Protein AF-A0A346XSU4-F1 (afdb_monomer_lite)

Radius of gyration: 25.13 Å; chains: 1; bounding box: 63×27×76 Å

Structure (mmCIF, N/CA/C/O backbone):
data_AF-A0A346XSU4-F1
#
_entry.id   AF-A0A346XSU4-F1
#
loop_
_atom_site.group_PDB
_atom_site.id
_atom_site.type_symbol
_atom_site.label_atom_id
_atom_site.label_alt_id
_atom_site.label_comp_id
_atom_site.label_asym_id
_atom_site.label_entity_id
_atom_site.label_seq_id
_atom_site.pdbx_PDB_ins_code
_atom_site.Cartn_x
_atom_site.Cartn_y
_atom_site.Cartn_z
_atom_site.occupancy
_atom_sit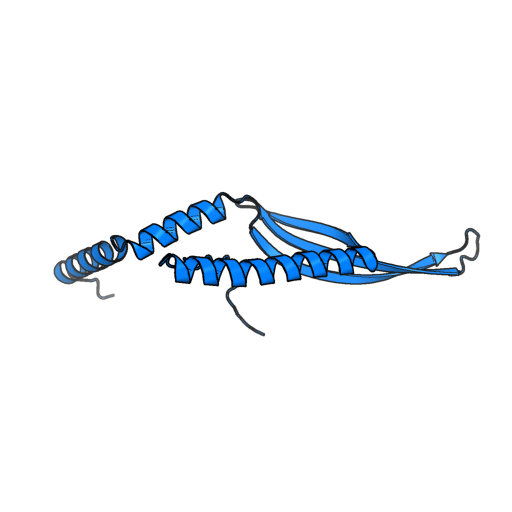e.B_iso_or_equiv
_atom_site.auth_seq_id
_atom_site.auth_comp_id
_atom_site.auth_asym_id
_atom_site.auth_atom_id
_atom_site.pdbx_PDB_model_num
ATOM 1 N N . MET A 1 1 ? 5.816 4.039 46.742 1.00 43.84 1 MET A N 1
ATOM 2 C CA . MET A 1 1 ? 4.986 3.309 45.765 1.00 43.84 1 MET A CA 1
ATOM 3 C C . MET A 1 1 ? 3.611 3.168 46.406 1.00 43.84 1 MET A C 1
ATOM 5 O O . MET A 1 1 ? 3.435 2.288 47.233 1.00 43.84 1 MET A O 1
ATOM 9 N N . HIS A 1 2 ? 2.712 4.136 46.190 1.00 57.69 2 HIS A N 1
ATOM 10 C CA . HIS A 1 2 ? 1.349 4.066 46.730 1.00 57.69 2 HIS A CA 1
ATOM 11 C C . HIS A 1 2 ? 0.549 3.108 45.846 1.00 57.69 2 HIS A C 1
ATOM 13 O O . HIS A 1 2 ? 0.319 3.414 44.680 1.00 57.69 2 HIS A O 1
ATOM 19 N N . GLY A 1 3 ? 0.227 1.925 46.373 1.00 70.62 3 GLY A N 1
ATOM 20 C CA . GLY A 1 3 ? -0.749 1.029 45.759 1.00 70.62 3 GLY A CA 1
ATOM 21 C C . GLY A 1 3 ? -2.155 1.598 45.931 1.00 70.62 3 GLY A C 1
ATOM 22 O O . GLY A 1 3 ? -2.405 2.313 46.902 1.00 70.62 3 GLY A O 1
ATOM 23 N N . LEU A 1 4 ? -3.034 1.303 44.975 1.00 79.31 4 LEU A N 1
ATOM 24 C CA . LEU A 1 4 ? -4.461 1.604 45.078 1.00 79.31 4 LEU A CA 1
ATOM 25 C C . LEU A 1 4 ? -5.037 0.873 46.298 1.00 79.31 4 LEU A C 1
ATOM 27 O O . LEU A 1 4 ? -4.663 -0.274 46.555 1.00 79.31 4 LEU A O 1
ATOM 31 N N . ASP A 1 5 ? -5.914 1.533 47.046 1.00 90.06 5 ASP A N 1
ATOM 32 C CA . ASP A 1 5 ? -6.694 0.864 48.089 1.00 90.06 5 ASP A CA 1
ATOM 33 C C . ASP A 1 5 ? -7.814 -0.003 47.473 1.00 90.06 5 ASP A C 1
ATOM 35 O O . ASP A 1 5 ? -8.096 0.069 46.273 1.00 90.06 5 ASP A O 1
ATOM 39 N N . GLU A 1 6 ? -8.428 -0.878 48.278 1.00 84.94 6 GLU A N 1
ATOM 40 C CA . GLU A 1 6 ? -9.454 -1.818 47.795 1.00 84.94 6 GLU A CA 1
ATOM 41 C C . GLU A 1 6 ? -10.674 -1.096 47.195 1.00 84.94 6 GLU A C 1
ATOM 43 O O . GLU A 1 6 ? -11.267 -1.573 46.225 1.00 84.94 6 GLU A O 1
ATOM 48 N N . GLU A 1 7 ? -11.020 0.084 47.714 1.00 88.12 7 GLU A N 1
ATOM 49 C CA . GLU A 1 7 ? -12.140 0.894 47.229 1.00 88.12 7 GLU A CA 1
ATOM 50 C C . GLU A 1 7 ? -11.832 1.506 45.852 1.00 88.12 7 GLU A C 1
ATOM 52 O O . GLU A 1 7 ? -12.650 1.442 44.930 1.00 88.12 7 GLU A O 1
ATOM 57 N N . GLN A 1 8 ? -10.620 2.029 45.668 1.00 87.75 8 GLN A N 1
ATOM 58 C CA . GLN A 1 8 ? -10.121 2.535 44.392 1.00 87.75 8 GLN A CA 1
ATOM 59 C C . GLN A 1 8 ? -9.977 1.423 43.354 1.00 87.75 8 GLN A C 1
ATOM 61 O O . GLN A 1 8 ? -10.292 1.640 42.181 1.00 87.75 8 GLN A O 1
ATOM 66 N N . GLN A 1 9 ? -9.525 0.235 43.766 1.00 85.94 9 GLN A N 1
ATOM 67 C CA . GLN A 1 9 ? -9.416 -0.924 42.885 1.00 85.94 9 GLN A CA 1
ATOM 68 C C . GLN A 1 9 ? -10.796 -1.375 42.393 1.00 85.94 9 GLN A C 1
ATOM 70 O O . GLN A 1 9 ? -10.964 -1.623 41.197 1.00 85.94 9 GLN A O 1
ATOM 75 N N . GLN A 1 10 ? -11.792 -1.413 43.281 1.00 89.00 10 GLN A N 1
ATOM 76 C CA . GLN A 1 10 ? -13.161 -1.765 42.914 1.00 89.00 10 GLN A CA 1
ATOM 77 C C . GLN A 1 10 ? -13.796 -0.707 42.002 1.00 89.00 10 GLN A C 1
ATOM 79 O O . GLN A 1 10 ? -14.340 -1.042 40.952 1.00 89.00 10 GLN A O 1
ATOM 84 N N . ALA A 1 11 ? -13.649 0.580 42.329 1.00 87.50 11 ALA A N 1
ATOM 85 C CA . ALA A 1 11 ? -14.168 1.665 41.498 1.00 87.50 11 ALA A CA 1
ATOM 86 C C . ALA A 1 11 ? -13.527 1.694 40.099 1.00 87.50 11 ALA A C 1
ATOM 88 O O . ALA A 1 11 ? -14.191 2.028 39.114 1.00 87.50 11 ALA A O 1
ATOM 89 N N . LEU A 1 12 ? -12.239 1.349 39.990 1.00 84.19 12 LEU A N 1
ATOM 90 C CA . LEU A 1 12 ? -11.562 1.201 38.704 1.00 84.19 12 LEU A CA 1
ATOM 91 C C . LEU A 1 12 ? -12.113 0.006 37.920 1.00 84.19 12 LEU A C 1
ATOM 93 O O . LEU A 1 12 ? -12.405 0.157 36.736 1.00 84.19 12 LEU A O 1
ATOM 97 N N . ALA A 1 13 ? -12.283 -1.149 38.567 1.00 85.75 13 ALA A N 1
ATOM 98 C CA . ALA A 1 13 ? -12.837 -2.343 37.936 1.00 85.75 13 ALA A CA 1
ATOM 99 C C . ALA A 1 13 ? -14.247 -2.090 37.380 1.00 85.75 13 ALA A C 1
ATOM 101 O O . ALA A 1 13 ? -14.521 -2.432 36.230 1.00 85.75 13 ALA A O 1
ATOM 102 N N . ASP A 1 14 ? -15.102 -1.409 38.144 1.00 87.69 14 ASP A N 1
ATOM 103 C CA . ASP A 1 14 ? -16.466 -1.078 37.727 1.00 87.69 14 ASP A CA 1
ATOM 104 C C . ASP A 1 14 ? -16.477 -0.102 36.541 1.00 87.69 14 ASP A C 1
ATOM 106 O O . ASP A 1 14 ? -17.231 -0.280 35.583 1.00 87.69 14 ASP A O 1
ATOM 110 N N . ARG A 1 15 ? -15.597 0.910 36.554 1.00 88.50 15 ARG A N 1
ATOM 111 C CA . ARG A 1 15 ? -15.460 1.872 35.446 1.00 88.50 15 ARG A CA 1
ATOM 112 C C . ARG A 1 15 ? -14.929 1.213 34.179 1.00 88.50 15 ARG A C 1
ATOM 114 O O . ARG A 1 15 ? -15.478 1.444 33.107 1.00 88.50 15 ARG A O 1
ATOM 121 N N . VAL A 1 16 ? -13.896 0.379 34.293 1.00 83.94 16 VAL A N 1
ATOM 122 C CA . VAL A 1 16 ? -13.342 -0.367 33.155 1.00 83.94 16 VAL A CA 1
ATOM 123 C C . VAL A 1 16 ? -14.380 -1.349 32.615 1.00 83.94 16 VAL A C 1
ATOM 125 O O . VAL A 1 16 ? -14.589 -1.390 31.409 1.00 83.94 16 VAL A O 1
ATOM 128 N N . GLY A 1 17 ? -15.105 -2.071 33.473 1.00 80.88 17 GLY A N 1
ATOM 129 C CA . GLY A 1 17 ? -16.192 -2.960 33.053 1.00 80.88 17 GLY A CA 1
ATOM 130 C C . GLY A 1 17 ? -17.334 -2.223 32.343 1.00 80.88 17 GLY A C 1
ATOM 131 O O . GLY A 1 17 ? -17.852 -2.697 31.329 1.00 80.88 17 GLY A O 1
ATOM 132 N N . ALA A 1 18 ? -17.686 -1.024 32.810 1.00 79.88 18 ALA A N 1
ATOM 133 C CA . ALA A 1 18 ? -18.675 -0.174 32.151 1.00 79.88 18 ALA A CA 1
ATOM 134 C C . ALA A 1 18 ? -18.187 0.343 30.785 1.00 79.88 18 ALA A C 1
ATOM 136 O O . ALA A 1 18 ? -18.966 0.396 29.838 1.00 79.88 18 ALA A O 1
ATOM 137 N N . MET A 1 19 ? -16.899 0.677 30.652 1.00 76.81 19 MET A N 1
ATOM 138 C CA . MET A 1 19 ? -16.312 1.094 29.371 1.00 76.81 19 MET A CA 1
ATOM 139 C C . MET A 1 19 ? -16.192 -0.077 28.387 1.00 76.81 19 MET A C 1
ATOM 141 O O . MET A 1 19 ? -16.487 0.081 27.205 1.00 76.81 19 MET A O 1
ATOM 145 N N . LEU A 1 20 ? -15.806 -1.264 28.865 1.00 72.12 20 LEU A N 1
ATOM 146 C CA . LEU A 1 20 ? -15.670 -2.472 28.045 1.00 72.12 20 LEU A CA 1
ATOM 147 C C . LEU A 1 20 ? -17.015 -3.007 27.529 1.00 7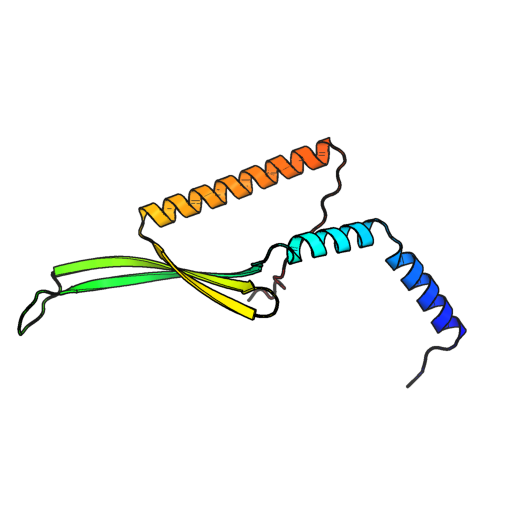2.12 20 LEU A C 1
ATOM 149 O O . LEU A 1 20 ? -17.056 -3.697 26.514 1.00 72.12 20 LEU A O 1
ATOM 153 N N . SER A 1 21 ? -18.113 -2.687 28.216 1.00 73.81 21 SER A N 1
ATOM 154 C CA . SER A 1 21 ? -19.472 -3.070 27.814 1.00 73.81 21 SER A CA 1
ATOM 155 C C . SER A 1 21 ? -20.126 -2.089 26.836 1.00 73.81 21 SER A C 1
ATOM 157 O O . SER A 1 21 ? -21.267 -2.306 26.425 1.00 73.81 21 SER A O 1
ATOM 159 N N . TRP A 1 22 ? -19.423 -1.034 26.411 1.00 83.81 22 TRP A N 1
ATOM 160 C CA . TRP A 1 22 ? -19.918 -0.152 25.360 1.00 83.81 22 TRP A CA 1
ATOM 161 C C . TRP A 1 22 ? -20.011 -0.875 24.017 1.00 83.81 22 TRP A C 1
ATOM 163 O O . TRP A 1 22 ? -19.037 -1.422 23.500 1.00 83.81 22 TRP A O 1
ATOM 173 N N . GLU A 1 23 ? -21.192 -0.801 23.408 1.00 77.06 23 GLU A N 1
ATOM 174 C CA . GLU A 1 23 ? -21.486 -1.387 22.099 1.00 77.06 23 GLU A CA 1
ATOM 175 C C . GLU A 1 23 ? -20.533 -0.877 21.009 1.00 77.06 23 GLU A C 1
ATOM 177 O O . GLU A 1 23 ? -20.108 -1.644 20.148 1.00 77.06 23 GLU A O 1
ATOM 182 N N . ALA A 1 24 ? -20.106 0.386 21.107 1.00 74.06 24 ALA A N 1
ATOM 183 C CA . ALA A 1 24 ? -19.090 0.959 20.234 1.00 74.06 24 ALA A CA 1
ATOM 184 C C . ALA A 1 24 ? -17.755 0.202 20.320 1.00 74.06 24 ALA A C 1
ATOM 186 O O . ALA A 1 24 ? -17.161 -0.082 19.283 1.00 74.06 24 ALA A O 1
ATOM 187 N N . LEU A 1 25 ? -17.295 -0.175 21.518 1.00 77.38 25 LEU A N 1
ATOM 188 C CA . LEU A 1 25 ? -16.049 -0.929 21.678 1.00 77.38 25 LEU A CA 1
ATOM 189 C C . LEU A 1 25 ? -16.189 -2.352 21.128 1.00 77.38 25 LEU A C 1
ATOM 191 O O . LEU A 1 25 ? -15.303 -2.831 20.426 1.00 77.38 25 LEU A O 1
ATOM 195 N N . ALA A 1 26 ? -17.326 -3.005 21.381 1.00 80.19 26 ALA A N 1
ATOM 196 C CA . ALA A 1 26 ? -17.613 -4.323 20.821 1.00 80.19 26 ALA A CA 1
ATOM 197 C C . ALA A 1 26 ? -17.680 -4.298 19.281 1.00 80.19 26 ALA A C 1
ATOM 199 O O . ALA A 1 26 ? -17.207 -5.227 18.629 1.00 80.19 26 ALA A O 1
ATOM 200 N N . ALA A 1 27 ? -18.235 -3.235 18.691 1.00 79.56 27 ALA A N 1
ATOM 201 C CA . ALA A 1 27 ? -18.248 -3.032 17.245 1.00 79.56 27 ALA A CA 1
ATOM 202 C C . ALA A 1 27 ? -16.835 -2.809 16.680 1.00 79.56 27 ALA A C 1
ATOM 204 O O . ALA A 1 27 ? -16.507 -3.39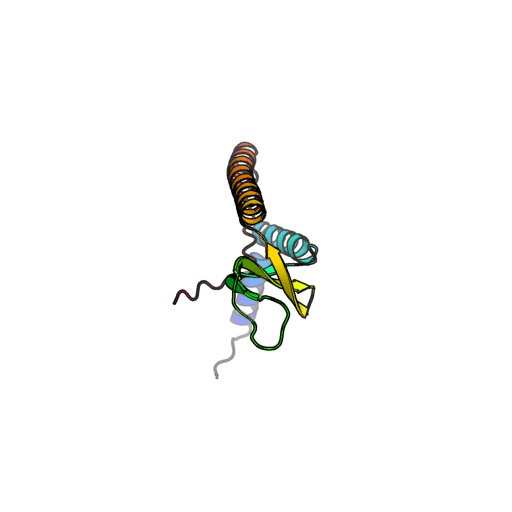0 15.647 1.00 79.56 27 ALA A O 1
ATOM 205 N N . HIS A 1 28 ? -15.984 -2.042 17.375 1.00 80.56 28 HIS A N 1
ATOM 206 C CA . HIS A 1 28 ? -14.575 -1.864 17.000 1.00 80.56 28 HIS A CA 1
ATOM 207 C C . HIS A 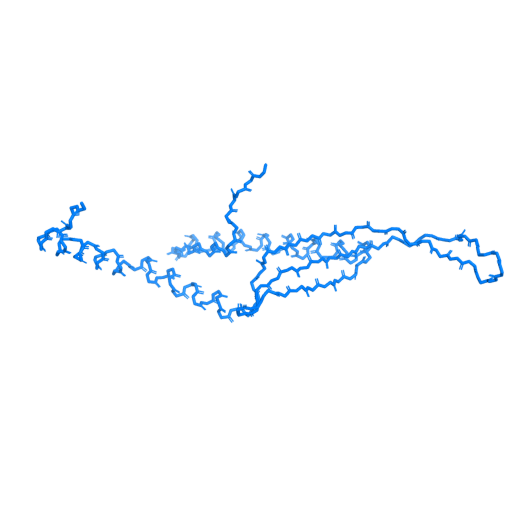1 28 ? -13.792 -3.174 17.071 1.00 80.56 28 HIS A C 1
ATOM 209 O O . HIS A 1 28 ? -13.103 -3.505 16.115 1.00 80.56 28 HIS A O 1
ATOM 215 N N . ALA A 1 29 ? -13.953 -3.958 18.141 1.00 79.00 29 ALA A N 1
ATOM 216 C CA . ALA A 1 29 ? -13.296 -5.258 18.273 1.00 79.00 29 ALA A CA 1
ATOM 217 C C . ALA A 1 29 ? -13.685 -6.215 17.132 1.00 79.00 29 ALA A C 1
ATOM 219 O O . ALA A 1 29 ? -12.822 -6.810 16.500 1.00 79.00 29 ALA A O 1
ATOM 220 N N . ARG A 1 30 ? -14.978 -6.292 16.787 1.00 80.31 30 ARG A N 1
ATOM 221 C CA . ARG A 1 30 ? -15.442 -7.119 15.659 1.00 80.31 30 ARG A CA 1
ATOM 222 C C . ARG A 1 30 ? -14.934 -6.620 14.310 1.00 80.31 30 ARG A C 1
ATOM 224 O O . ARG A 1 30 ? -14.679 -7.423 13.421 1.00 80.31 30 ARG A O 1
ATOM 231 N N . ALA A 1 31 ? -14.834 -5.306 14.126 1.00 80.56 31 ALA A N 1
ATOM 232 C CA . ALA A 1 31 ? -14.263 -4.747 12.908 1.00 80.56 31 ALA A CA 1
ATOM 233 C C . ALA A 1 31 ? -12.760 -5.039 12.811 1.00 80.56 31 ALA A C 1
ATOM 235 O O . ALA A 1 31 ? -12.298 -5.386 11.731 1.00 80.56 31 ALA A O 1
ATOM 236 N N . ALA A 1 32 ? -12.027 -4.954 13.925 1.00 75.38 32 ALA A N 1
ATOM 237 C CA . ALA A 1 32 ? -10.619 -5.329 13.997 1.00 75.38 32 ALA A CA 1
ATOM 238 C C . ALA A 1 32 ? -10.423 -6.810 13.645 1.00 75.38 32 ALA A C 1
ATOM 240 O O . ALA A 1 32 ? -9.626 -7.109 12.766 1.00 75.38 32 ALA A O 1
ATOM 241 N N . ASP A 1 33 ? -11.243 -7.714 14.191 1.00 76.69 33 ASP A N 1
ATOM 242 C CA . ASP A 1 33 ? -11.209 -9.136 13.821 1.00 76.69 33 ASP A CA 1
ATOM 243 C C . ASP A 1 33 ? -11.427 -9.351 12.310 1.00 76.69 33 ASP A C 1
ATOM 245 O O . ASP A 1 33 ? -10.797 -10.211 11.696 1.00 76.69 33 ASP A O 1
ATOM 249 N N . LEU A 1 34 ? -12.322 -8.575 11.683 1.00 77.44 34 LEU A N 1
ATOM 250 C CA . LEU A 1 34 ? -12.570 -8.643 10.236 1.00 77.44 34 LEU A CA 1
ATOM 251 C C . LEU A 1 34 ? -11.402 -8.095 9.407 1.00 77.44 34 LEU A C 1
ATOM 253 O O . LEU A 1 34 ? -11.150 -8.590 8.308 1.00 77.44 34 LEU A O 1
ATOM 257 N N . VAL A 1 35 ? -10.711 -7.076 9.916 1.00 73.56 35 VAL A N 1
ATOM 258 C CA . VAL A 1 35 ? -9.501 -6.519 9.303 1.00 73.56 35 VAL A CA 1
ATOM 259 C C . VAL A 1 35 ? -8.353 -7.514 9.409 1.00 73.56 35 VAL A C 1
ATOM 261 O O . VAL A 1 35 ? -7.733 -7.805 8.393 1.00 73.56 35 VAL A O 1
ATOM 264 N N . ASP A 1 36 ? -8.130 -8.095 10.584 1.00 67.81 36 ASP A N 1
ATOM 265 C CA . ASP A 1 36 ? -7.074 -9.081 10.835 1.00 67.81 36 ASP A CA 1
ATOM 266 C C . ASP A 1 36 ? -7.323 -10.400 10.092 1.00 67.81 36 ASP A C 1
ATOM 268 O O . ASP A 1 36 ? -6.388 -11.071 9.651 1.00 67.81 36 ASP A O 1
ATOM 272 N N . ALA A 1 37 ? -8.592 -10.772 9.885 1.00 64.38 37 ALA A N 1
ATOM 273 C CA . ALA A 1 37 ? -8.954 -11.886 9.010 1.00 64.38 37 ALA A CA 1
ATOM 274 C C . ALA A 1 37 ? -8.543 -11.640 7.547 1.00 64.38 37 ALA A C 1
ATOM 276 O O . ALA A 1 37 ? -8.413 -12.590 6.765 1.00 64.38 37 ALA A O 1
ATOM 277 N N . ASN A 1 38 ? -8.329 -10.379 7.163 1.00 63.84 38 ASN A N 1
ATOM 278 C CA . ASN A 1 38 ? -7.784 -10.018 5.871 1.00 63.84 38 ASN A CA 1
ATOM 279 C C . ASN A 1 38 ? -6.259 -10.200 5.917 1.00 63.84 38 ASN A C 1
ATOM 281 O O . ASN A 1 38 ? -5.527 -9.434 6.531 1.00 63.84 38 ASN A O 1
ATOM 285 N N . GLN A 1 39 ? -5.779 -11.250 5.252 1.00 64.56 39 GLN A N 1
ATOM 286 C CA . GLN A 1 39 ? -4.463 -11.848 5.510 1.00 64.56 39 GLN A CA 1
ATOM 287 C C . GLN A 1 39 ? -3.246 -10.937 5.297 1.00 64.56 39 GLN A C 1
ATOM 289 O O . GLN A 1 39 ? -2.172 -11.301 5.756 1.00 64.56 39 GLN A O 1
ATOM 294 N N . ASN A 1 40 ? -3.378 -9.803 4.601 1.00 86.12 40 ASN A N 1
ATOM 295 C CA . ASN A 1 40 ? -2.252 -8.954 4.212 1.00 86.12 40 ASN A CA 1
ATOM 296 C C . ASN A 1 40 ? -2.540 -7.476 4.524 1.00 86.12 40 ASN A C 1
ATOM 298 O O . ASN A 1 40 ? -3.196 -6.797 3.730 1.00 86.12 40 ASN A O 1
ATOM 302 N N . LEU A 1 41 ? -2.034 -6.975 5.654 1.00 86.62 41 LEU A N 1
ATOM 303 C CA . LEU A 1 41 ? -2.195 -5.575 6.065 1.00 86.62 41 LEU A CA 1
ATOM 304 C C . LEU A 1 41 ? -1.023 -4.737 5.561 1.00 86.62 41 LEU A C 1
ATOM 306 O O . LEU A 1 41 ? 0.125 -4.998 5.919 1.00 86.62 41 LEU A O 1
ATOM 310 N N . LEU A 1 42 ? -1.298 -3.745 4.712 1.00 89.00 42 LEU A N 1
ATOM 311 C CA . LEU A 1 42 ? -0.263 -2.872 4.160 1.00 89.00 42 LEU A CA 1
ATOM 312 C C . LEU A 1 42 ? 0.420 -2.081 5.283 1.00 89.00 42 LEU A C 1
ATOM 314 O O . LEU A 1 42 ? -0.251 -1.435 6.074 1.00 89.00 42 LEU A O 1
ATOM 318 N N . TRP A 1 43 ? 1.748 -2.122 5.310 1.00 90.00 43 TRP A N 1
ATOM 319 C CA . TRP A 1 43 ? 2.594 -1.383 6.245 1.00 90.00 43 TRP A CA 1
ATOM 320 C C . TRP A 1 43 ? 3.252 -0.175 5.573 1.00 90.00 43 TRP A C 1
ATOM 322 O O . TRP A 1 43 ? 3.196 0.941 6.071 1.00 90.00 43 TRP A O 1
ATOM 332 N N . GLU A 1 44 ? 3.860 -0.385 4.405 1.00 92.69 44 GLU A N 1
ATOM 333 C CA . GLU A 1 44 ? 4.538 0.672 3.653 1.00 92.69 44 GLU A CA 1
ATOM 334 C C . GLU A 1 44 ? 4.383 0.415 2.153 1.00 92.69 44 GLU A C 1
ATOM 336 O O . GLU A 1 44 ? 4.343 -0.731 1.697 1.00 92.69 44 GLU A O 1
ATOM 341 N N . SER A 1 45 ? 4.326 1.483 1.357 1.00 94.69 45 SER A N 1
ATOM 342 C CA . SER A 1 45 ? 4.444 1.376 -0.095 1.00 94.69 45 SER A CA 1
ATOM 343 C C . SER A 1 45 ? 5.347 2.466 -0.654 1.00 94.69 45 SER A C 1
ATOM 345 O O . SER A 1 45 ? 5.269 3.621 -0.239 1.00 94.69 45 SER A O 1
ATOM 347 N N . ARG A 1 46 ? 6.194 2.112 -1.624 1.00 95.81 46 ARG A N 1
ATOM 348 C CA . ARG A 1 46 ? 7.040 3.076 -2.340 1.00 95.81 46 ARG A CA 1
ATOM 349 C C . ARG A 1 46 ? 7.249 2.675 -3.792 1.00 95.81 46 ARG A C 1
ATOM 351 O O . ARG A 1 46 ? 7.233 1.494 -4.129 1.00 95.81 46 ARG A O 1
ATOM 358 N N . ILE A 1 47 ? 7.486 3.663 -4.652 1.00 96.75 47 ILE A N 1
ATOM 359 C CA . ILE A 1 47 ? 7.825 3.449 -6.062 1.00 96.75 47 ILE A CA 1
ATOM 360 C C . ILE A 1 47 ? 9.247 3.942 -6.306 1.00 96.75 47 ILE A C 1
ATOM 362 O O . ILE A 1 47 ? 9.551 5.117 -6.112 1.00 96.75 47 ILE A O 1
ATOM 366 N N . LEU A 1 48 ? 10.107 3.043 -6.775 1.00 96.12 48 LEU A N 1
ATOM 367 C CA . LEU A 1 48 ? 11.471 3.350 -7.193 1.00 96.12 48 LEU A CA 1
ATOM 368 C C . LEU A 1 48 ? 11.506 3.463 -8.716 1.00 96.12 48 LEU A C 1
ATOM 370 O O . LEU A 1 48 ? 11.020 2.572 -9.404 1.00 96.12 48 LEU A O 1
ATOM 374 N N . THR A 1 49 ? 12.070 4.543 -9.252 1.00 95.88 49 THR A N 1
ATOM 375 C CA . THR A 1 49 ? 12.215 4.729 -10.705 1.00 95.88 49 THR A CA 1
ATOM 376 C C . THR A 1 49 ? 13.683 4.655 -11.085 1.00 95.88 49 THR A C 1
ATOM 378 O O . THR A 1 49 ? 14.498 5.372 -10.510 1.00 95.88 49 THR A O 1
ATOM 381 N N . ASP A 1 50 ? 14.003 3.806 -12.057 1.00 94.19 50 ASP A N 1
ATOM 382 C CA . ASP A 1 50 ? 15.367 3.558 -12.525 1.00 94.19 50 ASP A CA 1
ATOM 383 C C . ASP A 1 50 ? 15.442 3.641 -14.060 1.00 94.19 50 ASP A C 1
ATOM 385 O O . ASP A 1 50 ? 14.465 3.364 -14.762 1.00 94.19 50 ASP A O 1
ATOM 389 N N . ILE A 1 51 ? 16.608 4.026 -14.585 1.00 94.88 51 ILE A N 1
ATOM 390 C CA . ILE A 1 51 ? 16.903 4.069 -16.020 1.00 94.88 51 ILE A CA 1
ATOM 391 C C . ILE A 1 51 ? 17.990 3.037 -16.310 1.00 94.88 51 ILE A C 1
ATOM 393 O O . ILE A 1 51 ? 19.154 3.224 -15.959 1.00 94.88 51 ILE A O 1
ATOM 397 N N . ARG A 1 52 ? 17.626 1.962 -17.013 1.00 91.31 52 ARG A N 1
ATOM 398 C CA . ARG A 1 52 ? 18.543 0.884 -17.389 1.00 91.31 52 ARG A CA 1
ATOM 399 C C . ARG A 1 52 ? 19.016 1.030 -18.836 1.00 91.31 52 ARG A C 1
ATOM 401 O O . ARG A 1 52 ? 18.207 0.859 -19.750 1.00 91.31 52 ARG A O 1
ATOM 408 N N . PRO A 1 53 ? 20.303 1.337 -19.080 1.00 93.56 53 PRO A N 1
ATOM 409 C CA . PRO A 1 53 ? 20.845 1.363 -20.432 1.00 93.56 53 PRO A CA 1
ATOM 410 C C . PRO A 1 53 ? 20.910 -0.049 -21.030 1.00 93.56 53 PRO A C 1
ATOM 412 O O . PRO A 1 53 ? 21.290 -1.011 -20.364 1.00 93.56 53 PRO A O 1
ATOM 415 N N . VAL A 1 54 ? 20.564 -0.158 -22.310 1.00 93.75 54 VAL A N 1
ATOM 416 C CA . VAL A 1 54 ? 20.693 -1.369 -23.126 1.00 93.75 54 VAL A CA 1
ATOM 417 C C . VAL A 1 54 ? 21.946 -1.236 -23.978 1.00 93.75 54 VAL A C 1
ATOM 419 O O . VAL A 1 54 ? 22.080 -0.284 -24.755 1.00 93.75 54 VAL A O 1
ATOM 422 N N . PHE A 1 55 ? 22.865 -2.185 -23.843 1.00 93.69 55 PHE A N 1
ATOM 423 C CA . PHE A 1 55 ? 24.161 -2.158 -24.516 1.00 93.69 55 PHE A CA 1
ATOM 424 C C . PHE A 1 55 ? 24.188 -3.061 -25.751 1.00 93.69 55 PHE A C 1
ATOM 426 O O . PHE A 1 55 ? 23.487 -4.069 -25.805 1.00 93.69 55 PHE A O 1
ATOM 433 N N . THR A 1 56 ? 25.011 -2.710 -26.740 1.00 92.69 56 THR A N 1
ATOM 434 C CA . THR A 1 56 ? 25.351 -3.613 -27.849 1.00 92.69 56 THR A CA 1
ATOM 435 C C . THR A 1 56 ? 26.157 -4.816 -27.368 1.00 92.69 56 THR A C 1
ATOM 437 O O . THR A 1 56 ? 27.003 -4.681 -26.484 1.00 92.69 56 THR A O 1
ATOM 440 N N . GLU A 1 57 ? 25.988 -5.960 -28.027 1.00 86.38 57 GLU A N 1
ATOM 441 C CA . GLU A 1 57 ? 26.889 -7.105 -27.873 1.00 86.38 57 GLU A CA 1
ATOM 442 C C . GLU A 1 57 ? 28.256 -6.817 -28.529 1.00 86.38 57 GLU A C 1
ATOM 444 O O . GLU A 1 57 ? 28.323 -6.201 -29.595 1.00 86.38 57 GLU A O 1
ATOM 449 N N . GLY A 1 58 ? 29.358 -7.238 -27.895 1.00 86.38 58 GLY A N 1
ATOM 450 C CA . GLY A 1 58 ? 30.723 -7.093 -28.422 1.00 86.38 58 GLY A CA 1
ATOM 451 C C . GLY A 1 58 ? 31.768 -6.709 -27.367 1.00 86.38 58 GLY A C 1
ATOM 452 O O . GLY A 1 58 ? 31.446 -6.507 -26.200 1.00 86.38 58 GLY A O 1
ATOM 453 N N . ASN A 1 59 ? 33.033 -6.595 -27.794 1.00 80.00 59 ASN A N 1
ATOM 454 C CA . ASN A 1 59 ? 34.171 -6.290 -26.909 1.00 80.00 59 ASN A CA 1
ATOM 455 C C . ASN A 1 59 ? 34.175 -4.840 -26.380 1.00 80.00 59 ASN A C 1
ATOM 457 O O . ASN A 1 59 ? 34.814 -4.566 -25.369 1.00 80.00 59 ASN A O 1
ATOM 461 N N . GLU A 1 60 ? 33.456 -3.926 -27.040 1.00 89.56 60 GLU A N 1
ATOM 462 C CA . GLU A 1 60 ? 33.257 -2.535 -26.606 1.00 89.56 60 GLU A CA 1
ATOM 463 C C . GLU A 1 60 ? 31.752 -2.208 -26.559 1.00 89.56 60 GLU A C 1
ATOM 465 O O . GLU A 1 60 ? 31.205 -1.656 -27.521 1.00 89.56 60 GLU A O 1
ATOM 470 N N . PRO A 1 61 ? 31.045 -2.581 -25.478 1.00 85.75 61 PRO A N 1
ATOM 471 C CA . PRO A 1 61 ? 29.608 -2.357 -25.364 1.00 85.75 61 PRO A CA 1
ATOM 472 C C . PRO A 1 61 ? 29.280 -0.858 -25.320 1.00 85.75 61 PRO A C 1
ATOM 474 O O . PRO A 1 61 ? 29.784 -0.116 -24.476 1.00 85.75 61 PRO A O 1
ATOM 477 N N . LYS A 1 62 ? 28.392 -0.407 -26.213 1.00 90.69 62 LYS A N 1
ATOM 478 C CA . LYS A 1 62 ? 27.878 0.972 -26.258 1.00 90.69 62 LYS A CA 1
ATOM 479 C C . LYS A 1 62 ? 26.403 0.987 -25.888 1.00 90.69 62 LYS A C 1
ATOM 481 O O . LYS A 1 62 ? 25.644 0.146 -26.366 1.00 90.69 62 LYS A O 1
ATOM 486 N N . ALA A 1 63 ? 25.989 1.942 -25.057 1.00 91.00 63 ALA A N 1
ATOM 487 C CA . ALA A 1 63 ? 24.577 2.138 -24.745 1.00 91.00 63 ALA A CA 1
ATOM 488 C C . ALA A 1 63 ? 23.837 2.612 -26.006 1.00 91.00 63 ALA A C 1
ATOM 490 O O . ALA A 1 63 ? 24.212 3.616 -26.609 1.00 91.00 63 ALA A O 1
ATOM 491 N N . THR A 1 64 ? 22.805 1.878 -26.413 1.00 93.06 64 THR A N 1
ATOM 492 C CA . THR A 1 64 ? 22.000 2.177 -27.611 1.00 93.06 64 THR A CA 1
ATOM 493 C C . THR A 1 64 ? 20.624 2.711 -27.263 1.00 93.06 64 THR A C 1
ATOM 495 O O . THR A 1 64 ? 20.093 3.553 -27.979 1.00 93.06 64 THR A O 1
ATOM 498 N N . HIS A 1 65 ? 20.058 2.234 -26.157 1.00 93.25 65 HIS A N 1
ATOM 499 C CA . HIS A 1 65 ? 18.729 2.596 -25.684 1.00 93.25 65 HIS A CA 1
ATOM 500 C C . HIS A 1 65 ? 18.741 2.707 -24.159 1.00 93.25 65 HIS A C 1
ATOM 502 O O . HIS A 1 65 ? 19.643 2.191 -23.500 1.00 93.25 65 HIS A O 1
ATOM 508 N N . GLY A 1 66 ? 17.731 3.364 -23.597 1.00 90.44 66 GLY A N 1
ATOM 509 C CA . GLY A 1 66 ? 17.465 3.381 -22.162 1.00 90.44 66 GLY A CA 1
ATOM 510 C C . GLY A 1 66 ? 16.050 2.892 -21.899 1.00 90.44 66 GLY A C 1
ATOM 511 O O . GLY A 1 66 ? 15.115 3.313 -22.578 1.00 90.44 66 GLY A O 1
ATOM 512 N N . LEU A 1 67 ? 15.899 2.005 -20.924 1.00 91.75 67 LEU A N 1
ATOM 513 C CA . LEU A 1 67 ? 14.613 1.537 -20.431 1.00 91.75 67 LEU A CA 1
ATOM 514 C C . LEU A 1 67 ? 14.316 2.234 -19.106 1.00 91.75 67 LEU A C 1
ATOM 516 O O . LEU A 1 67 ? 15.116 2.148 -18.179 1.00 91.75 67 LEU A O 1
ATOM 520 N N . VAL A 1 68 ? 13.174 2.908 -19.006 1.00 93.38 68 VAL A N 1
ATOM 521 C CA . VAL A 1 68 ? 12.684 3.432 -17.726 1.00 93.38 68 VAL A CA 1
ATOM 522 C C . VAL A 1 68 ? 11.821 2.356 -17.082 1.00 93.38 68 VAL A C 1
ATOM 524 O O . VAL A 1 68 ? 10.861 1.900 -17.701 1.00 93.38 68 VAL A O 1
ATOM 527 N N . LEU A 1 69 ? 12.163 1.956 -15.861 1.00 92.62 69 LEU A N 1
ATOM 528 C CA . LEU A 1 69 ? 11.406 0.984 -15.076 1.00 92.62 69 LEU A CA 1
ATOM 529 C C . LEU A 1 69 ? 10.942 1.616 -13.771 1.00 92.62 69 LEU A C 1
ATOM 531 O O . LEU A 1 69 ? 11.697 2.340 -13.119 1.00 92.62 69 LEU A O 1
ATOM 535 N N . HIS A 1 70 ? 9.718 1.292 -13.372 1.00 96.56 70 HIS A N 1
ATOM 536 C CA . HIS A 1 70 ? 9.194 1.613 -12.054 1.00 96.56 70 HIS A CA 1
ATOM 537 C C . HIS A 1 70 ? 9.075 0.319 -11.250 1.00 96.56 70 HIS A C 1
ATOM 539 O O . HIS A 1 70 ? 8.497 -0.648 -11.728 1.00 96.56 70 HIS A O 1
ATOM 545 N N . SER A 1 71 ? 9.598 0.278 -10.032 1.00 96.56 71 SER A N 1
ATOM 546 C CA . SER A 1 71 ? 9.438 -0.846 -9.111 1.00 96.56 71 SER A CA 1
ATOM 547 C C . SER A 1 71 ? 8.567 -0.406 -7.945 1.00 96.56 71 SER A C 1
ATOM 549 O O . SER A 1 71 ? 8.999 0.398 -7.119 1.00 96.56 71 SER A O 1
ATOM 551 N N . LEU A 1 72 ? 7.344 -0.924 -7.888 1.00 97.56 72 LEU A N 1
ATOM 552 C CA . LEU A 1 72 ? 6.465 -0.808 -6.733 1.00 97.56 72 LEU A CA 1
ATOM 553 C C . LEU A 1 72 ? 6.914 -1.817 -5.676 1.00 97.56 72 LEU A C 1
ATOM 555 O O . LEU A 1 72 ? 6.886 -3.022 -5.919 1.00 97.56 72 LEU A O 1
ATOM 559 N N . GLN A 1 73 ? 7.305 -1.317 -4.513 1.00 97.50 73 GLN A N 1
ATOM 560 C CA . GLN A 1 73 ? 7.550 -2.116 -3.323 1.00 97.50 73 GLN A CA 1
ATOM 561 C C . GLN A 1 73 ? 6.364 -1.962 -2.374 1.00 97.50 73 GLN A C 1
ATOM 563 O O . GLN A 1 73 ? 5.985 -0.839 -2.039 1.00 97.50 73 GLN A O 1
ATOM 568 N N . LEU A 1 74 ? 5.805 -3.091 -1.949 1.00 96.19 74 LEU A N 1
ATOM 569 C CA . LEU A 1 74 ? 4.777 -3.182 -0.919 1.00 96.19 74 LEU A CA 1
ATOM 570 C C . LEU A 1 74 ? 5.339 -3.973 0.253 1.00 96.19 74 LEU A C 1
ATOM 572 O O . LEU A 1 74 ? 5.734 -5.125 0.080 1.00 96.19 74 LEU A O 1
ATOM 576 N N . THR A 1 75 ? 5.331 -3.373 1.431 1.00 95.06 75 THR A N 1
ATOM 577 C CA . THR A 1 75 ? 5.629 -4.046 2.691 1.00 95.06 75 THR A CA 1
ATOM 578 C C . THR A 1 75 ? 4.308 -4.266 3.409 1.00 95.06 75 THR A C 1
ATOM 580 O O . THR A 1 75 ? 3.531 -3.325 3.549 1.00 95.06 75 THR A O 1
ATOM 583 N N . TYR A 1 76 ? 4.014 -5.492 3.832 1.00 92.56 76 TYR A N 1
ATOM 584 C CA . TYR A 1 76 ? 2.753 -5.829 4.491 1.00 92.56 76 TYR A CA 1
ATOM 585 C C . TYR A 1 76 ? 2.932 -6.924 5.543 1.00 92.56 76 TYR A C 1
ATOM 587 O O . TYR A 1 76 ? 3.821 -7.770 5.438 1.00 92.56 76 TYR A O 1
ATOM 595 N N . TRP A 1 77 ? 2.073 -6.915 6.557 1.00 88.88 77 TRP A N 1
ATOM 596 C CA . TRP A 1 77 ? 1.969 -7.980 7.546 1.00 88.88 77 TRP A CA 1
ATOM 597 C C . TRP A 1 77 ? 1.139 -9.134 6.993 1.00 88.88 77 TRP A C 1
ATOM 599 O O . TRP A 1 77 ? 0.004 -8.925 6.576 1.00 88.88 77 TRP A O 1
ATOM 609 N N . ASN A 1 78 ? 1.698 -10.343 7.018 1.00 87.25 78 ASN A N 1
ATOM 610 C CA . ASN A 1 78 ? 0.989 -11.601 6.810 1.00 87.25 78 ASN A CA 1
ATOM 611 C C . ASN A 1 78 ? 0.995 -12.385 8.124 1.00 87.25 78 ASN A C 1
ATOM 613 O O . ASN A 1 78 ? 1.995 -13.011 8.494 1.00 87.25 78 ASN A O 1
ATOM 617 N N . GLY A 1 79 ? -0.093 -12.260 8.885 1.00 83.56 79 GLY A N 1
ATOM 618 C CA . GLY A 1 79 ? -0.113 -12.668 10.287 1.00 83.56 79 GLY A CA 1
ATOM 619 C C . GLY A 1 79 ? 1.008 -11.974 11.069 1.00 83.56 79 GLY A C 1
ATOM 620 O O . GLY A 1 79 ? 1.086 -10.752 11.103 1.00 83.56 79 GLY A O 1
ATOM 621 N N . ALA A 1 80 ? 1.915 -12.752 11.662 1.00 83.44 80 ALA A N 1
ATOM 622 C CA . ALA A 1 80 ? 3.041 -12.232 12.444 1.00 83.44 80 ALA A CA 1
ATOM 623 C C . ALA A 1 80 ? 4.310 -11.934 11.617 1.00 83.44 80 ALA A C 1
ATOM 625 O O . ALA A 1 80 ? 5.360 -11.652 12.196 1.00 83.44 80 ALA A O 1
ATOM 626 N N . GLN A 1 81 ? 4.259 -12.039 10.285 1.00 89.31 81 GLN A N 1
ATOM 627 C CA . GLN A 1 81 ? 5.431 -11.872 9.427 1.00 89.31 81 GLN A CA 1
ATOM 628 C C . GLN A 1 81 ? 5.334 -10.611 8.567 1.00 89.31 81 GLN A C 1
ATOM 630 O O . GLN A 1 81 ? 4.413 -10.469 7.766 1.00 89.31 81 GLN A O 1
ATOM 635 N N . LEU A 1 82 ? 6.344 -9.742 8.660 1.00 92.56 82 LEU A N 1
ATOM 636 C CA . LEU A 1 82 ? 6.518 -8.631 7.727 1.00 92.56 82 LEU A CA 1
ATOM 637 C C . LEU A 1 82 ? 7.095 -9.157 6.405 1.00 92.56 82 LEU A C 1
ATOM 639 O O . LEU A 1 82 ? 8.144 -9.805 6.390 1.00 92.56 82 LEU A O 1
ATOM 643 N N . THR A 1 83 ? 6.394 -8.901 5.305 1.00 94.56 83 THR A N 1
ATOM 644 C CA . THR A 1 83 ? 6.709 -9.424 3.972 1.00 94.56 83 THR A CA 1
ATOM 645 C C . THR A 1 83 ? 6.837 -8.288 2.969 1.00 94.56 83 THR A C 1
ATOM 647 O O . THR A 1 83 ? 6.040 -7.353 2.979 1.00 94.56 83 THR A O 1
ATOM 650 N N . GLU A 1 84 ? 7.814 -8.392 2.069 1.00 95.69 84 GLU A N 1
ATOM 651 C CA . GLU A 1 84 ? 7.998 -7.460 0.957 1.00 95.69 84 GLU A CA 1
ATOM 652 C C . GLU A 1 84 ? 7.581 -8.101 -0.372 1.00 95.69 84 GLU A C 1
ATOM 654 O O . GLU A 1 84 ? 7.908 -9.254 -0.663 1.00 95.69 84 GLU A O 1
ATOM 659 N N . LEU A 1 85 ? 6.891 -7.332 -1.209 1.00 95.56 85 LEU A N 1
ATOM 660 C CA . LEU A 1 85 ? 6.546 -7.679 -2.582 1.00 95.56 85 LEU A CA 1
ATOM 661 C C . LEU A 1 85 ? 7.051 -6.585 -3.521 1.00 95.56 85 LEU A C 1
ATOM 663 O O . LEU A 1 85 ? 6.760 -5.407 -3.326 1.00 95.56 85 LEU A O 1
ATOM 667 N N . PHE A 1 86 ? 7.755 -6.994 -4.575 1.00 96.62 86 PHE A N 1
ATOM 668 C CA . PHE A 1 86 ? 8.262 -6.105 -5.614 1.00 96.62 86 PHE A CA 1
ATOM 669 C C . PHE A 1 86 ? 7.560 -6.390 -6.937 1.00 96.62 86 PHE A C 1
ATOM 671 O O . PHE A 1 86 ? 7.543 -7.527 -7.407 1.00 96.62 86 PHE A O 1
ATOM 678 N N . VAL A 1 87 ? 7.012 -5.347 -7.552 1.00 96.88 87 VAL A N 1
ATOM 679 C CA . VAL A 1 87 ? 6.341 -5.419 -8.851 1.00 96.88 87 VAL A CA 1
ATOM 680 C C . VAL A 1 87 ? 6.958 -4.384 -9.775 1.00 96.88 87 VAL A C 1
ATOM 682 O O . VAL A 1 87 ? 6.927 -3.189 -9.488 1.00 96.88 87 VAL A O 1
ATOM 685 N N . THR A 1 88 ? 7.524 -4.833 -10.891 1.00 95.88 88 THR A N 1
ATOM 686 C CA . THR A 1 88 ? 7.987 -3.928 -11.945 1.00 95.88 88 THR A CA 1
ATOM 687 C C . THR A 1 88 ? 6.809 -3.516 -12.817 1.00 95.88 88 THR A C 1
ATOM 689 O O . THR A 1 88 ? 6.003 -4.356 -13.206 1.00 95.88 88 THR A O 1
ATOM 692 N N . LEU A 1 89 ? 6.722 -2.223 -13.098 1.00 95.00 89 LEU A N 1
ATOM 693 C CA . LEU A 1 89 ? 5.670 -1.575 -13.857 1.00 95.00 89 LEU A CA 1
ATOM 694 C C . LEU A 1 89 ? 6.303 -0.688 -14.930 1.00 95.00 89 LEU A C 1
ATOM 696 O O . LEU A 1 89 ? 7.295 0.011 -14.683 1.00 95.00 89 LEU A O 1
ATOM 700 N N . ASP A 1 90 ? 5.692 -0.670 -16.105 1.00 93.69 90 ASP A N 1
ATOM 701 C CA . ASP A 1 90 ? 5.915 0.375 -17.094 1.00 93.69 90 ASP A CA 1
ATOM 702 C C . ASP A 1 90 ? 5.033 1.616 -16.830 1.00 93.69 90 ASP A C 1
ATOM 704 O O . ASP A 1 90 ? 4.289 1.715 -15.846 1.00 93.69 90 ASP A O 1
ATOM 708 N N . ARG A 1 91 ? 5.130 2.610 -17.720 1.00 93.75 91 ARG A N 1
ATOM 709 C CA . ARG A 1 91 ? 4.340 3.847 -17.639 1.00 93.75 91 ARG A CA 1
ATOM 710 C C . ARG A 1 91 ? 2.833 3.583 -17.671 1.00 93.75 91 ARG A C 1
ATOM 712 O O . ARG A 1 91 ? 2.086 4.223 -16.928 1.00 93.75 91 ARG A O 1
ATOM 719 N N . ASP A 1 92 ? 2.378 2.715 -18.564 1.00 95.50 92 ASP A N 1
ATOM 720 C CA . ASP A 1 92 ? 0.954 2.505 -18.804 1.00 95.50 92 ASP A CA 1
ATOM 721 C C . ASP A 1 92 ? 0.338 1.683 -17.669 1.00 95.50 92 ASP A C 1
ATOM 723 O O . ASP A 1 92 ? -0.796 1.932 -17.257 1.00 95.50 92 ASP A O 1
ATOM 727 N N . GLU A 1 93 ? 1.090 0.732 -17.122 1.00 96.00 93 GLU A N 1
ATOM 728 C CA . GLU A 1 93 ? 0.752 -0.034 -15.925 1.00 96.00 93 GLU A CA 1
ATOM 729 C C . GLU A 1 93 ? 0.637 0.858 -14.695 1.00 96.00 93 GLU A C 1
ATOM 731 O O . GLU A 1 93 ? -0.364 0.777 -13.978 1.00 96.00 93 GLU A O 1
ATOM 736 N N . LEU A 1 94 ? 1.590 1.772 -14.498 1.00 95.50 94 LEU A N 1
ATOM 737 C CA . LEU A 1 94 ? 1.536 2.738 -13.406 1.00 95.50 94 LEU A CA 1
ATOM 738 C C . LEU A 1 94 ? 0.291 3.637 -13.506 1.00 95.50 94 LEU A C 1
ATOM 740 O O . LEU A 1 94 ? -0.406 3.860 -12.513 1.00 95.50 94 LEU A O 1
ATOM 744 N N . GLN A 1 95 ? -0.055 4.099 -14.711 1.00 96.75 95 GLN A N 1
ATOM 745 C CA . GLN A 1 95 ? -1.285 4.867 -14.932 1.00 96.75 95 GLN A CA 1
ATOM 746 C C . GLN A 1 95 ? -2.553 4.045 -14.677 1.00 96.75 95 GLN A C 1
ATOM 748 O O . GLN A 1 95 ? -3.532 4.570 -14.136 1.00 96.75 95 GLN A O 1
ATOM 753 N 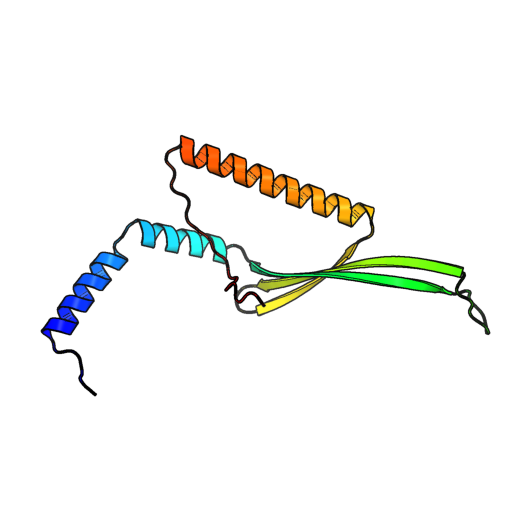N . ARG A 1 96 ? -2.573 2.765 -15.070 1.00 97.06 96 ARG A N 1
ATOM 754 C CA . ARG A 1 96 ? -3.703 1.869 -14.781 1.00 97.06 96 ARG A CA 1
ATOM 755 C C . ARG A 1 96 ? -3.868 1.664 -13.278 1.00 97.06 96 ARG A C 1
ATOM 757 O O . ARG A 1 96 ? -4.996 1.757 -12.795 1.00 97.06 96 ARG A O 1
ATOM 764 N N . LEU A 1 97 ? -2.773 1.456 -12.547 1.00 96.69 97 LEU A N 1
ATOM 765 C CA . LEU A 1 97 ? -2.787 1.312 -11.093 1.00 96.69 97 LEU A CA 1
ATOM 766 C C . LEU A 1 97 ? -3.338 2.572 -10.410 1.00 96.69 97 LEU A C 1
ATOM 768 O O . LEU A 1 97 ? -4.263 2.471 -9.604 1.00 96.69 97 LEU A O 1
ATOM 772 N N . ALA A 1 98 ? -2.861 3.758 -10.802 1.00 96.75 98 ALA A N 1
ATOM 773 C CA . ALA A 1 98 ? -3.348 5.032 -10.268 1.00 96.75 98 ALA A CA 1
ATOM 774 C C . ALA A 1 98 ? -4.869 5.200 -10.445 1.00 96.75 98 ALA A C 1
ATOM 776 O O . ALA A 1 98 ? -5.574 5.566 -9.506 1.00 96.75 98 ALA A O 1
ATOM 777 N N . LYS A 1 99 ? -5.405 4.852 -11.622 1.00 98.00 99 LYS A N 1
ATOM 778 C CA . LYS A 1 99 ? -6.853 4.912 -11.893 1.00 98.00 99 LYS A CA 1
ATOM 779 C C . LYS A 1 99 ? -7.660 3.932 -11.041 1.00 98.00 99 LYS A C 1
ATOM 781 O O . LYS A 1 99 ? -8.788 4.240 -10.654 1.00 98.00 99 LYS A O 1
ATOM 786 N N . VAL A 1 100 ? -7.125 2.741 -10.770 1.00 97.62 100 VAL A N 1
ATOM 787 C CA . VAL A 1 100 ? -7.789 1.756 -9.901 1.00 97.62 100 VAL A CA 1
ATOM 788 C C . VAL A 1 100 ? -7.875 2.280 -8.467 1.00 97.62 100 VAL A C 1
ATOM 790 O O . VAL A 1 100 ? -8.952 2.192 -7.873 1.00 97.62 100 VAL A O 1
ATOM 793 N N . ILE A 1 101 ? -6.793 2.878 -7.956 1.00 96.12 101 ILE A N 1
ATOM 794 C CA . ILE A 1 101 ? -6.743 3.504 -6.626 1.00 96.12 101 ILE A CA 1
ATOM 795 C C . ILE A 1 101 ? -7.738 4.668 -6.541 1.00 96.12 101 ILE A C 1
ATOM 797 O O . ILE A 1 101 ? -8.591 4.682 -5.656 1.00 96.12 101 ILE A O 1
ATOM 801 N N . GLU A 1 102 ? -7.720 5.588 -7.509 1.00 97.50 102 GLU A N 1
ATOM 802 C CA . GLU A 1 102 ? -8.649 6.728 -7.554 1.00 97.50 102 GLU A CA 1
ATOM 803 C C . GLU A 1 102 ? -10.117 6.264 -7.559 1.00 97.50 102 GLU A C 1
ATOM 805 O O . GLU A 1 102 ? -10.981 6.819 -6.875 1.00 97.50 102 GLU A O 1
ATOM 810 N N . ARG A 1 103 ? -10.427 5.201 -8.312 1.00 97.25 103 ARG A N 1
ATOM 811 C CA . ARG A 1 103 ? -11.776 4.626 -8.334 1.00 97.25 103 ARG A CA 1
ATOM 812 C C . ARG A 1 103 ? -12.169 4.040 -6.977 1.00 97.25 103 ARG A C 1
ATOM 814 O O . ARG A 1 103 ? -13.342 4.124 -6.623 1.00 97.25 103 ARG A O 1
ATOM 821 N N . ALA A 1 104 ? -11.239 3.418 -6.254 1.00 95.00 104 ALA A N 1
ATOM 822 C CA . ALA A 1 104 ? -11.496 2.889 -4.917 1.00 95.00 104 ALA A CA 1
ATOM 823 C C . ALA A 1 104 ? -11.809 4.021 -3.926 1.00 95.00 104 ALA A C 1
ATOM 825 O O . ALA A 1 104 ? -12.840 3.957 -3.264 1.00 95.00 104 ALA A O 1
ATOM 826 N N . GLN A 1 105 ? -11.026 5.103 -3.938 1.00 94.38 105 GLN A N 1
ATOM 827 C CA . GLN A 1 105 ? -11.268 6.295 -3.112 1.00 94.38 105 GLN A CA 1
ATOM 828 C C . GLN A 1 105 ? -12.642 6.922 -3.392 1.00 94.38 105 GLN A C 1
ATOM 830 O O . GLN A 1 105 ? -13.410 7.213 -2.479 1.00 94.38 105 GLN A O 1
ATOM 835 N N . LYS A 1 106 ? -13.021 7.065 -4.670 1.00 96.12 106 LYS A N 1
ATOM 836 C CA . LYS A 1 106 ? -14.358 7.571 -5.036 1.00 96.12 106 LYS A CA 1
ATOM 837 C C . LYS A 1 106 ? -15.486 6.668 -4.531 1.00 96.12 106 LYS A C 1
ATOM 839 O O . LYS A 1 106 ? -16.536 7.167 -4.135 1.00 96.12 106 LYS A O 1
ATOM 844 N N . LYS A 1 107 ? -15.291 5.346 -4.558 1.00 93.94 107 LYS A N 1
ATOM 845 C CA . LYS A 1 107 ? -16.265 4.387 -4.019 1.00 93.94 107 LYS A CA 1
ATOM 846 C C . LYS A 1 107 ? -16.366 4.470 -2.502 1.00 93.94 107 LYS A C 1
ATOM 848 O O . LYS A 1 107 ? -17.475 4.330 -2.004 1.00 93.94 107 LYS A O 1
ATOM 853 N N . GLU A 1 108 ? -15.261 4.702 -1.798 1.00 92.12 108 GLU A N 1
ATOM 854 C CA . GLU A 1 108 ? -15.267 4.903 -0.346 1.00 92.12 108 GLU A CA 1
ATOM 855 C C . GLU A 1 108 ? -16.142 6.100 0.029 1.00 92.12 108 GLU A C 1
ATOM 857 O O . GLU A 1 108 ? -17.087 5.929 0.790 1.00 92.12 108 GLU A O 1
ATOM 862 N N . ILE A 1 109 ? -15.943 7.258 -0.610 1.00 93.06 109 ILE A N 1
ATOM 863 C CA . ILE A 1 109 ? -16.772 8.457 -0.384 1.00 93.06 109 ILE A CA 1
ATOM 864 C C . ILE A 1 109 ? -18.264 8.143 -0.578 1.00 93.06 109 ILE A C 1
ATOM 866 O O . ILE A 1 109 ? -19.108 8.502 0.241 1.00 93.06 109 ILE A O 1
ATOM 870 N N . GLN A 1 110 ? -18.607 7.432 -1.654 1.00 94.12 110 GLN A N 1
ATOM 871 C CA . GLN A 1 110 ? -19.994 7.047 -1.922 1.00 94.12 110 GLN A CA 1
ATOM 872 C C . GLN A 1 110 ? -20.531 6.033 -0.901 1.00 94.12 110 GLN A C 1
ATOM 874 O O . GLN A 1 110 ? -21.689 6.123 -0.493 1.00 94.12 110 GLN A O 1
ATOM 879 N N . ALA A 1 111 ? -19.709 5.080 -0.462 1.00 91.75 111 ALA A N 1
ATOM 880 C CA . ALA A 1 111 ? -20.078 4.128 0.578 1.00 91.75 111 ALA A CA 1
ATOM 881 C C . ALA A 1 111 ? -20.328 4.837 1.916 1.00 91.75 111 ALA A C 1
ATOM 883 O O . ALA A 1 111 ? -21.302 4.522 2.593 1.00 91.75 111 ALA A O 1
ATOM 884 N N . GLU A 1 112 ? -19.522 5.837 2.270 1.00 89.94 112 GLU A N 1
ATOM 885 C CA . GLU A 1 112 ? -19.742 6.664 3.459 1.00 89.94 112 GLU A CA 1
ATOM 886 C C . GLU A 1 112 ? -21.050 7.448 3.397 1.00 89.94 112 GLU A C 1
ATOM 888 O O . GLU A 1 112 ? -21.790 7.498 4.378 1.00 89.94 112 GLU A O 1
ATOM 893 N N . GLU A 1 113 ? -21.365 8.049 2.249 1.00 91.56 113 GLU A N 1
ATOM 894 C CA . GLU A 1 113 ? -22.644 8.733 2.048 1.00 91.56 113 GLU A CA 1
ATOM 895 C C . GLU A 1 113 ? -23.832 7.774 2.191 1.00 91.56 113 GLU A C 1
ATOM 897 O O . GLU A 1 113 ? -24.860 8.143 2.764 1.00 91.56 113 GLU A O 1
ATOM 902 N N . LEU A 1 114 ? -23.701 6.542 1.694 1.00 92.94 114 LEU A N 1
ATOM 903 C CA . LEU A 1 114 ? -24.720 5.505 1.848 1.00 92.94 114 LEU A CA 1
ATOM 904 C C . LEU A 1 114 ? -24.862 5.055 3.303 1.00 92.94 114 LEU A C 1
ATOM 906 O O . LEU A 1 114 ? -25.988 4.954 3.784 1.00 92.94 114 LEU A O 1
ATOM 910 N N . MET A 1 115 ? -23.753 4.846 4.016 1.00 89.75 115 MET A N 1
ATOM 911 C CA . MET A 1 115 ? -23.765 4.498 5.440 1.00 89.75 115 MET A CA 1
ATOM 912 C C . MET A 1 115 ? -24.432 5.598 6.273 1.00 89.75 115 MET A C 1
ATOM 914 O O . MET A 1 115 ? -25.310 5.298 7.076 1.00 89.75 115 MET A O 1
ATOM 918 N N . LYS A 1 116 ? -24.130 6.876 6.001 1.00 89.62 116 LYS A N 1
ATOM 919 C CA . LYS A 1 116 ? -24.796 8.024 6.645 1.00 89.62 116 LYS A CA 1
ATOM 920 C C . LYS A 1 116 ? -26.305 8.044 6.390 1.00 89.62 116 LYS A C 1
ATOM 922 O O . LYS A 1 116 ? -27.074 8.300 7.307 1.00 89.62 116 LYS A O 1
ATOM 927 N N . LYS A 1 117 ? -26.746 7.767 5.158 1.00 92.44 117 LYS A N 1
ATOM 928 C CA . LYS A 1 117 ? -28.181 7.696 4.813 1.00 92.44 117 LYS A CA 1
ATOM 929 C C . LYS A 1 117 ? -28.892 6.511 5.467 1.00 92.44 117 LYS A C 1
ATOM 931 O O . LYS A 1 117 ? -30.088 6.599 5.720 1.00 92.44 117 LYS A O 1
ATOM 936 N N . ALA A 1 118 ? -28.171 5.417 5.693 1.00 91.56 118 ALA A N 1
ATOM 937 C CA . ALA A 1 118 ? -28.677 4.205 6.325 1.00 91.56 118 ALA A CA 1
ATOM 938 C C . ALA A 1 118 ? -28.581 4.228 7.862 1.00 91.56 118 ALA A C 1
ATOM 940 O O . ALA A 1 118 ? -28.922 3.226 8.483 1.00 91.56 118 ALA A O 1
ATOM 941 N N . ASP A 1 119 ? -28.115 5.335 8.455 1.00 89.06 119 ASP A N 1
ATOM 942 C CA . ASP A 1 119 ? -27.841 5.469 9.894 1.00 89.06 119 ASP A CA 1
ATOM 943 C C . ASP A 1 119 ? -26.898 4.372 10.429 1.00 89.06 119 ASP A C 1
ATOM 945 O O . ASP A 1 119 ? -27.036 3.865 11.539 1.00 89.06 119 ASP A O 1
ATOM 949 N N . LEU A 1 120 ? -25.929 3.972 9.594 1.00 85.06 120 LEU A N 1
ATOM 950 C CA . LEU A 1 120 ? -24.900 2.998 9.939 1.00 85.06 120 LEU A CA 1
ATOM 951 C C . LEU A 1 120 ? -23.628 3.736 10.381 1.00 85.06 120 LEU A C 1
ATOM 953 O O . LEU A 1 120 ? -22.962 4.357 9.544 1.00 85.06 120 LEU A O 1
ATOM 957 N N . PRO A 1 121 ? -23.262 3.683 11.674 1.00 78.12 121 PRO A N 1
ATOM 958 C CA . PRO A 1 121 ? -22.047 4.321 12.156 1.00 78.12 121 PRO A CA 1
ATOM 959 C C . PRO A 1 121 ? -20.805 3.635 11.573 1.00 78.12 121 PRO A C 1
ATOM 961 O O . PRO A 1 121 ? -20.683 2.409 11.584 1.00 78.12 121 PRO A O 1
ATOM 964 N N . ARG A 1 122 ? -19.863 4.441 11.071 1.00 77.81 122 ARG A N 1
ATOM 965 C CA . ARG A 1 122 ? -18.562 3.960 10.590 1.00 77.81 122 ARG A CA 1
ATOM 966 C C . ARG A 1 122 ? -17.687 3.592 11.785 1.00 77.81 122 ARG A C 1
ATOM 968 O O . ARG A 1 122 ? -17.522 4.389 12.705 1.00 77.81 122 ARG A O 1
ATOM 975 N N . VAL A 1 123 ? -17.079 2.417 11.717 1.00 79.12 123 VAL A N 1
ATOM 976 C CA . VAL A 1 123 ? -15.994 2.013 12.609 1.00 79.12 123 VAL A CA 1
ATOM 977 C C . VAL A 1 123 ? -14.675 2.392 11.940 1.00 79.12 123 VAL A C 1
ATOM 979 O O . VAL A 1 123 ? -14.454 2.049 10.777 1.00 79.12 123 VAL A O 1
ATOM 982 N N . GLY A 1 124 ? -13.827 3.144 12.641 1.00 66.75 124 GLY A N 1
ATOM 983 C CA . GLY A 1 124 ? -12.492 3.471 12.154 1.00 66.75 124 GLY A CA 1
ATOM 984 C C . GLY A 1 124 ? -11.613 2.230 12.231 1.00 66.75 124 GLY A C 1
ATOM 985 O O . GLY A 1 124 ? -11.318 1.752 13.320 1.00 66.75 124 GLY A O 1
ATOM 986 N N . THR A 1 125 ? -11.216 1.693 11.084 1.00 62.59 125 THR A N 1
ATOM 987 C CA . THR A 1 125 ? -10.174 0.670 11.003 1.00 62.59 125 THR A CA 1
ATOM 988 C C . THR A 1 125 ? -8.883 1.392 10.666 1.00 62.59 125 THR A C 1
ATOM 990 O O . THR A 1 125 ? -8.472 1.419 9.507 1.00 62.59 125 THR A O 1
ATOM 993 N N . ASP A 1 126 ? -8.318 2.091 11.646 1.00 57.69 126 ASP A N 1
ATOM 994 C CA . ASP A 1 126 ? -7.002 2.689 11.465 1.00 57.69 126 ASP A CA 1
ATOM 995 C C . ASP A 1 126 ? -5.984 1.557 11.571 1.00 57.69 126 ASP A C 1
ATOM 997 O O . ASP A 1 126 ? -5.637 1.085 12.653 1.00 57.69 126 ASP A O 1
ATOM 1001 N N . VAL A 1 127 ? -5.635 1.000 10.416 1.00 53.06 127 VAL A N 1
ATOM 1002 C CA . VAL A 1 127 ? -4.751 -0.157 10.321 1.00 53.06 127 VAL A CA 1
ATOM 1003 C C . VAL A 1 127 ? -3.320 0.357 10.240 1.00 53.06 127 VAL A C 1
ATOM 1005 O O . VAL A 1 127 ? -2.685 0.278 9.198 1.00 53.06 127 VAL A O 1
ATOM 1008 N N . GLY A 1 128 ? -2.857 0.949 11.342 1.00 48.47 128 GLY A N 1
ATOM 1009 C CA . GLY A 1 128 ? -1.464 1.316 11.572 1.00 48.47 128 GLY A CA 1
ATOM 1010 C C . GLY A 1 128 ? -0.863 2.306 10.577 1.00 48.47 128 GLY A C 1
ATOM 1011 O O . GLY A 1 128 ? -0.156 1.901 9.663 1.00 48.47 128 GLY A O 1
ATOM 1012 N N . VAL A 1 129 ? -1.008 3.601 10.857 1.00 40.62 129 VAL A N 1
ATOM 1013 C CA . VAL A 1 129 ? 0.113 4.543 10.757 1.00 40.62 129 VAL A CA 1
ATOM 1014 C C . VAL A 1 129 ? 0.011 5.463 11.968 1.00 40.62 129 VAL A C 1
ATOM 1016 O O . VAL A 1 129 ? -0.838 6.349 12.013 1.00 40.62 129 VAL A O 1
ATOM 1019 N N . ASP A 1 130 ? 0.868 5.236 12.964 1.00 40.41 130 ASP A N 1
ATOM 1020 C CA . ASP A 1 130 ? 1.224 6.305 13.887 1.00 40.41 130 ASP A CA 1
ATOM 1021 C C . ASP A 1 130 ? 1.834 7.403 13.014 1.00 40.41 130 ASP A C 1
ATOM 1023 O O . ASP A 1 130 ? 2.902 7.224 12.426 1.00 40.41 130 ASP A O 1
ATOM 1027 N N . ASP A 1 131 ? 1.099 8.498 12.846 1.00 39.53 131 ASP A N 1
ATOM 1028 C CA . ASP A 1 131 ? 1.514 9.680 12.100 1.00 39.53 131 ASP A CA 1
ATOM 1029 C C . ASP A 1 131 ? 2.620 10.398 12.906 1.00 39.53 131 ASP A C 1
ATOM 1031 O O . ASP A 1 131 ? 2.452 11.509 13.406 1.00 39.53 131 ASP A O 1
ATOM 1035 N N . GLU A 1 132 ? 3.775 9.747 13.089 1.00 36.03 132 GLU A N 1
ATOM 1036 C CA . GLU A 1 132 ? 5.031 10.424 13.410 1.00 36.03 132 GLU A CA 1
ATOM 1037 C C . GLU A 1 132 ? 5.552 11.053 12.115 1.00 36.03 132 GLU A C 1
ATOM 1039 O O . GLU A 1 132 ? 6.506 10.600 11.480 1.00 36.03 132 GLU A O 1
ATOM 1044 N N . GLY A 1 133 ? 4.848 12.105 11.694 1.00 34.66 133 GLY A N 1
ATOM 1045 C CA . GLY A 1 133 ? 5.261 12.980 10.614 1.00 34.66 133 GLY A CA 1
ATOM 1046 C C . GLY A 1 133 ? 6.621 13.607 10.923 1.00 34.66 133 GLY A C 1
ATOM 1047 O O . GLY A 1 133 ? 6.784 14.318 11.918 1.00 34.66 133 GLY A O 1
ATOM 1048 N N . ALA A 1 134 ? 7.571 13.300 10.041 1.00 33.56 134 ALA A N 1
ATOM 1049 C CA . ALA A 1 134 ? 8.868 13.947 9.871 1.00 33.56 134 ALA A CA 1
ATOM 1050 C C . ALA A 1 134 ? 8.763 15.428 9.464 1.00 33.56 134 ALA A C 1
ATOM 1052 O O . ALA A 1 134 ? 7.747 15.819 8.842 1.00 33.56 134 ALA A O 1
#

Organism: NCBI:txid1608957

Sequence (134 aa):
MHGLDEEQQQALADRVGAMLSWEALAAHARAADLVDANQNLLWESRILTDIRPVFTEGNEPKATHGLVLHSLQLTYWNGAQLTELFVTLDRDELQRLAKVIERAQKKEIQAEELMKKADLPRVGTDVGVDDEGA

pLDDT: mean 84.35, std 14.78, range [33.56, 98.0]

Secondary structure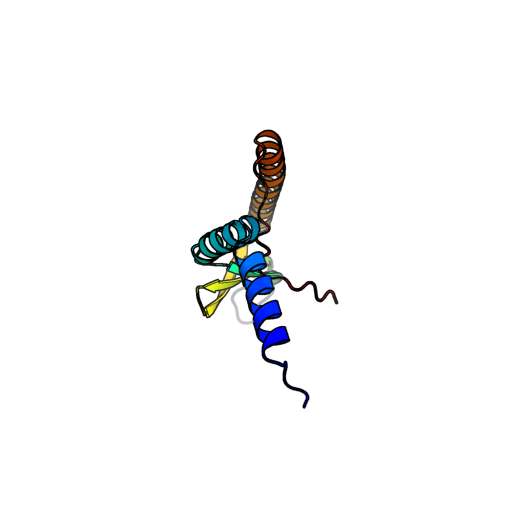 (DSSP, 8-state):
--PPPHHHHHHHHHHHHHHHT-HHHHHHHHHHHHHHTSSEEEEEEEEEEEEEEEEPSSSS--EEEEEEEEEEEEEEEETTEEEEEEEEE-HHHHHHHHHHHHHHHHHHHHHHHHHHHTT-PPP----S------

Foldseek 3Di:
DDDDDPVRVVVVVVVVVVVCPDPLNVVLVVVLVVVVVVQKAWDDKDKDWDWAFDWDDDPDTDGDDIDIKIWIWTWIHRDPDTDIDIDIDDPVRVVVVVVVVVVVVVVVVVVVVVCVVVVNDDHDPPRDDPCPDD